Protein AF-R1E818-F1 (afdb_monomer)

Nearest PDB structures (foldseek):
  2hpj-assembly1_A  TM=9.037E-01  e=9.362E-04  Mus musculus
  2ccq-assembly1_A  TM=8.835E-01  e=1.378E-03  Homo sapiens
  8fcr-assembly1_G  TM=7.959E-01  e=6.360E-04  Homo sapiens
  2cm0-assembly1_A  TM=8.778E-01  e=2.307E-03  Homo sapiens
  8fcq-assembly1_G  TM=8.201E-01  e=3.184E-03  Homo sapiens

Structure (mmCIF, N/CA/C/O backbone):
data_AF-R1E818-F1
#
_entry.id   AF-R1E818-F1
#
loop_
_atom_site.group_PDB
_atom_site.id
_atom_site.type_symbol
_atom_site.label_atom_id
_atom_site.label_alt_id
_atom_site.label_comp_id
_atom_site.label_asym_id
_atom_site.label_entity_id
_atom_site.label_seq_id
_atom_site.pdbx_PDB_ins_code
_atom_site.Cartn_x
_atom_site.Cartn_y
_atom_site.Cartn_z
_atom_site.occupancy
_atom_site.B_iso_or_equiv
_atom_site.auth_seq_id
_atom_site.auth_comp_id
_atom_site.auth_asym_id
_atom_site.auth_atom_id
_atom_site.pdbx_PDB_model_num
ATOM 1 N N . MET A 1 1 ? 9.040 -13.670 8.783 1.00 58.16 1 MET A N 1
ATOM 2 C CA . MET A 1 1 ? 8.389 -12.344 8.673 1.00 58.16 1 MET A CA 1
ATOM 3 C C . MET A 1 1 ? 9.284 -11.312 7.983 1.00 58.16 1 MET A C 1
ATOM 5 O O . MET A 1 1 ? 8.851 -10.698 7.020 1.00 58.16 1 MET A O 1
ATOM 9 N N . THR A 1 2 ? 10.551 -11.171 8.385 1.00 74.44 2 THR A N 1
ATOM 10 C CA . THR A 1 2 ? 11.475 -10.140 7.864 1.00 74.44 2 THR A CA 1
ATOM 11 C C . THR A 1 2 ? 11.873 -10.304 6.391 1.00 74.44 2 THR A C 1
ATOM 13 O O . THR A 1 2 ? 12.011 -9.308 5.687 1.00 74.44 2 THR A O 1
ATOM 16 N N . GLU A 1 3 ? 12.023 -11.538 5.901 1.00 85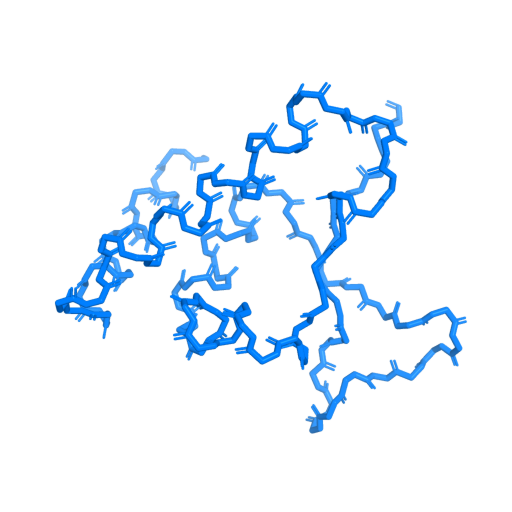.94 3 GLU A N 1
ATOM 17 C CA . GLU A 1 3 ? 12.486 -11.789 4.524 1.00 85.94 3 GLU A CA 1
ATOM 18 C C . GLU A 1 3 ? 11.414 -11.505 3.463 1.00 85.94 3 GLU A C 1
ATOM 20 O O . GLU A 1 3 ? 11.719 -10.900 2.438 1.00 85.94 3 GLU A O 1
ATOM 25 N N . ALA A 1 4 ? 10.146 -11.841 3.733 1.00 87.38 4 ALA A N 1
ATOM 26 C CA . ALA A 1 4 ? 9.032 -11.498 2.844 1.00 87.38 4 ALA A CA 1
ATOM 27 C C . ALA A 1 4 ? 8.874 -9.976 2.718 1.00 87.38 4 ALA A C 1
ATOM 29 O O . ALA A 1 4 ? 8.798 -9.450 1.611 1.00 87.38 4 ALA A O 1
ATOM 30 N N . LEU A 1 5 ? 8.931 -9.257 3.845 1.00 90.69 5 LEU A N 1
ATOM 31 C CA . LEU A 1 5 ? 8.876 -7.796 3.865 1.00 90.69 5 LEU A CA 1
ATOM 32 C C . LEU A 1 5 ? 10.003 -7.173 3.023 1.00 90.69 5 LEU A C 1
ATOM 34 O O . LEU A 1 5 ? 9.746 -6.344 2.153 1.00 90.69 5 LEU A O 1
ATOM 38 N N . ARG A 1 6 ? 11.252 -7.608 3.236 1.00 93.62 6 ARG A N 1
ATOM 39 C CA . ARG A 1 6 ? 12.414 -7.134 2.463 1.00 93.62 6 ARG A CA 1
ATOM 40 C C . ARG A 1 6 ? 12.276 -7.433 0.973 1.00 93.62 6 ARG A C 1
ATOM 42 O O . ARG A 1 6 ? 12.609 -6.578 0.155 1.00 93.62 6 ARG A O 1
ATOM 49 N N . SER A 1 7 ? 11.788 -8.624 0.629 1.00 95.69 7 SER A N 1
ATOM 50 C CA . SER A 1 7 ? 11.537 -9.024 -0.756 1.00 95.69 7 SER A CA 1
ATOM 51 C C . SER A 1 7 ? 10.512 -8.106 -1.425 1.00 95.69 7 SER A C 1
ATOM 53 O O . SER A 1 7 ? 10.792 -7.551 -2.485 1.00 95.69 7 SER A O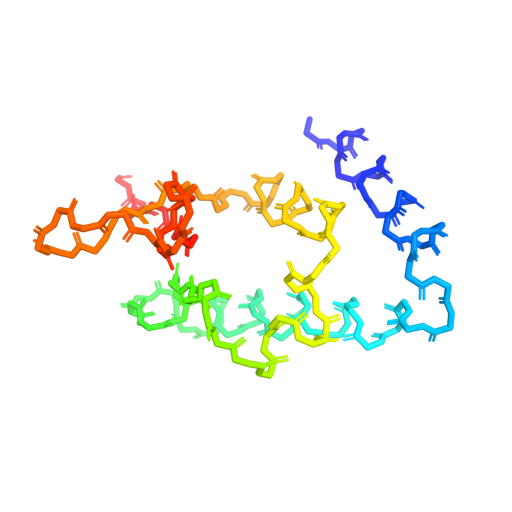 1
ATOM 55 N N . HIS A 1 8 ? 9.376 -7.840 -0.773 1.00 96.12 8 HIS A N 1
ATOM 56 C CA . HIS A 1 8 ? 8.337 -6.967 -1.325 1.00 96.12 8 HIS A CA 1
ATOM 57 C C . HIS A 1 8 ? 8.775 -5.507 -1.447 1.00 96.12 8 HIS A C 1
ATOM 59 O O . HIS A 1 8 ? 8.435 -4.862 -2.433 1.00 96.12 8 HIS A O 1
ATOM 65 N N . VAL A 1 9 ? 9.590 -4.991 -0.520 1.00 96.56 9 VAL A N 1
ATOM 66 C CA . VAL A 1 9 ? 10.175 -3.644 -0.656 1.00 96.56 9 VAL A CA 1
ATOM 67 C C . VAL A 1 9 ? 11.109 -3.566 -1.869 1.00 96.56 9 VAL A C 1
ATOM 69 O O . VAL A 1 9 ? 11.052 -2.599 -2.628 1.00 96.56 9 VAL A O 1
ATOM 72 N N . ARG A 1 10 ? 11.947 -4.588 -2.096 1.00 97.38 10 ARG A N 1
ATOM 73 C CA . ARG A 1 10 ? 12.822 -4.652 -3.282 1.00 97.38 10 ARG A CA 1
ATOM 74 C C . ARG A 1 10 ? 12.019 -4.770 -4.576 1.00 97.38 10 ARG A C 1
ATOM 76 O O . ARG A 1 10 ? 12.332 -4.069 -5.534 1.00 97.38 10 ARG A O 1
ATOM 83 N N . ALA A 1 11 ? 10.987 -5.614 -4.590 1.00 97.62 11 ALA A N 1
ATOM 84 C CA . ALA A 1 11 ? 10.082 -5.754 -5.726 1.00 97.62 11 ALA A CA 1
ATOM 85 C C . ALA A 1 11 ? 9.378 -4.425 -6.032 1.00 97.62 11 ALA A C 1
ATOM 87 O O . ALA A 1 11 ? 9.406 -3.977 -7.172 1.00 97.62 11 ALA A O 1
ATOM 88 N N . LEU A 1 12 ? 8.872 -3.733 -5.005 1.00 97.88 12 LEU A N 1
ATOM 89 C CA . LEU A 1 12 ? 8.259 -2.415 -5.152 1.00 97.88 12 LEU A CA 1
ATOM 90 C C . LEU A 1 12 ? 9.230 -1.390 -5.721 1.00 97.88 12 LEU A C 1
ATOM 92 O O . LEU A 1 12 ? 8.847 -0.629 -6.604 1.00 97.88 12 LEU A O 1
ATOM 96 N N . ARG A 1 13 ? 10.492 -1.385 -5.280 1.00 98.00 13 ARG A N 1
ATOM 97 C CA . ARG A 1 13 ? 11.517 -0.505 -5.855 1.00 98.00 13 ARG A CA 1
ATOM 98 C C . ARG A 1 13 ? 11.743 -0.772 -7.339 1.00 98.00 13 ARG A C 1
ATOM 100 O O . ARG A 1 13 ? 11.836 0.184 -8.105 1.00 98.00 13 ARG A O 1
ATOM 107 N N . ALA A 1 14 ? 11.841 -2.042 -7.720 1.00 97.81 14 ALA A N 1
ATOM 108 C CA . ALA A 1 14 ? 12.054 -2.443 -9.105 1.00 97.81 14 ALA A CA 1
ATOM 109 C C . ALA A 1 14 ? 10.844 -2.111 -9.996 1.00 97.81 14 ALA A C 1
ATOM 111 O O . ALA A 1 14 ? 11.026 -1.647 -11.115 1.00 97.81 14 ALA A O 1
ATOM 112 N N . GLU A 1 15 ? 9.626 -2.305 -9.488 1.00 97.75 15 GLU A N 1
ATOM 113 C CA . GLU A 1 15 ? 8.386 -2.115 -10.242 1.00 97.75 15 GLU A CA 1
ATOM 114 C C . GLU A 1 15 ? 7.997 -0.636 -10.396 1.00 97.75 15 GLU A C 1
ATOM 116 O O . GLU A 1 15 ? 7.607 -0.188 -11.471 1.00 97.75 15 GLU A O 1
ATOM 121 N N . SER A 1 16 ? 8.122 0.146 -9.321 1.00 96.62 16 SER A N 1
ATOM 122 C CA . SER A 1 16 ? 7.664 1.542 -9.297 1.00 96.62 16 SER A CA 1
ATOM 123 C C . SER A 1 16 ? 8.689 2.548 -9.827 1.00 96.62 16 SER A C 1
ATOM 125 O O . SER A 1 16 ? 8.314 3.680 -10.145 1.00 96.62 16 SER A O 1
ATOM 127 N N . GLY A 1 17 ? 9.967 2.166 -9.939 1.00 97.12 17 GLY A N 1
ATOM 128 C CA . GLY A 1 17 ? 11.026 3.035 -10.453 1.00 97.12 17 GLY A CA 1
ATOM 129 C C . GLY A 1 17 ? 11.051 4.383 -9.728 1.00 97.12 17 GLY A C 1
ATOM 130 O O . GLY A 1 17 ? 11.106 4.436 -8.501 1.00 97.12 17 GLY A O 1
ATOM 131 N N . GLU A 1 18 ? 10.964 5.487 -10.466 1.00 97.06 18 GLU A N 1
ATOM 132 C CA . GLU A 1 18 ? 10.952 6.853 -9.911 1.00 97.06 18 GLU A CA 1
ATOM 133 C C . GLU A 1 18 ? 9.779 7.128 -8.954 1.00 97.06 18 GLU A C 1
ATOM 135 O O . GLU A 1 18 ? 9.874 8.003 -8.098 1.00 97.06 18 GLU A O 1
ATOM 140 N N . LYS A 1 19 ? 8.687 6.355 -9.034 1.00 96.81 19 LYS A N 1
ATOM 141 C CA . LYS A 1 19 ? 7.523 6.493 -8.142 1.00 96.81 19 LYS A CA 1
ATOM 142 C C . LYS A 1 19 ? 7.713 5.808 -6.787 1.00 96.81 19 LYS A C 1
ATOM 144 O O . LYS A 1 19 ? 6.810 5.878 -5.954 1.00 96.81 19 LYS A O 1
ATOM 149 N N . PHE A 1 20 ? 8.852 5.154 -6.553 1.00 98.00 20 PHE A N 1
ATOM 150 C CA . PHE A 1 20 ? 9.099 4.393 -5.329 1.00 98.00 20 PHE A CA 1
ATOM 151 C C . PHE A 1 20 ? 8.923 5.213 -4.058 1.00 98.00 20 PHE A C 1
ATOM 153 O O . PHE A 1 20 ? 8.266 4.744 -3.133 1.00 98.00 20 PHE A O 1
ATOM 160 N N . ASP A 1 21 ? 9.456 6.433 -4.018 1.00 97.81 21 ASP A N 1
ATOM 161 C CA . ASP A 1 21 ? 9.374 7.259 -2.813 1.00 97.81 21 ASP A CA 1
ATOM 162 C C . ASP A 1 21 ? 7.918 7.625 -2.495 1.00 97.81 21 ASP A C 1
ATOM 164 O O . ASP A 1 21 ? 7.494 7.521 -1.349 1.00 97.81 21 ASP A O 1
ATOM 168 N N . ALA A 1 22 ? 7.111 7.940 -3.514 1.00 97.38 22 ALA A N 1
ATOM 169 C CA . ALA A 1 22 ? 5.683 8.216 -3.343 1.00 97.38 22 ALA A CA 1
ATOM 170 C C . ALA A 1 22 ? 4.882 6.969 -2.917 1.00 97.38 22 ALA A C 1
ATOM 172 O O . ALA A 1 22 ? 3.951 7.068 -2.109 1.00 97.38 22 ALA A O 1
ATOM 173 N N . ALA A 1 23 ? 5.237 5.794 -3.444 1.00 97.94 23 ALA A N 1
ATOM 174 C CA . ALA A 1 23 ? 4.620 4.527 -3.064 1.00 97.94 23 ALA A CA 1
ATOM 175 C C . ALA A 1 23 ? 4.949 4.159 -1.609 1.00 97.94 23 ALA A C 1
ATOM 177 O O . ALA A 1 23 ? 4.057 3.790 -0.838 1.00 97.94 23 ALA A O 1
ATOM 178 N N . LEU A 1 24 ? 6.217 4.308 -1.215 1.00 97.19 24 LEU A N 1
ATOM 179 C CA . LEU A 1 24 ? 6.683 4.031 0.139 1.00 97.19 24 LEU A CA 1
ATOM 180 C C . LEU A 1 24 ? 6.118 5.034 1.152 1.00 97.19 24 LEU A C 1
ATOM 182 O O . LEU A 1 24 ? 5.701 4.619 2.231 1.00 97.19 24 LEU A O 1
ATOM 186 N N . ASP A 1 25 ? 6.042 6.320 0.799 1.00 97.81 25 ASP A N 1
ATOM 187 C CA . ASP A 1 25 ? 5.412 7.355 1.626 1.00 97.81 25 ASP A CA 1
ATOM 188 C C . ASP A 1 25 ? 3.928 7.051 1.861 1.00 97.81 25 ASP A C 1
ATOM 190 O O . ASP A 1 25 ? 3.473 7.034 3.001 1.00 97.81 25 ASP A O 1
ATOM 194 N N . THR A 1 26 ? 3.200 6.656 0.812 1.00 97.88 26 THR A N 1
ATOM 195 C CA . THR A 1 26 ? 1.799 6.223 0.944 1.00 97.88 26 THR A CA 1
ATOM 196 C C . THR A 1 26 ? 1.664 5.037 1.901 1.00 97.88 26 THR A C 1
ATOM 198 O O . THR A 1 26 ? 0.806 5.053 2.784 1.00 97.88 26 THR A O 1
ATOM 201 N N . CYS A 1 27 ? 2.524 4.019 1.775 1.00 97.12 27 CYS A N 1
ATOM 202 C CA . CYS A 1 27 ? 2.536 2.881 2.698 1.00 97.12 27 CYS A CA 1
ATOM 203 C C . CYS A 1 27 ? 2.820 3.326 4.141 1.00 97.12 27 CYS A C 1
ATOM 205 O O . CYS A 1 27 ? 2.154 2.876 5.072 1.00 97.12 27 CYS A O 1
ATOM 207 N N . LYS A 1 28 ? 3.790 4.225 4.331 1.00 97.06 28 LYS A N 1
ATOM 208 C CA . LYS A 1 28 ? 4.155 4.773 5.637 1.00 97.06 28 LYS A CA 1
ATOM 209 C C . LYS A 1 28 ? 2.993 5.546 6.262 1.00 97.06 28 LYS A C 1
ATOM 211 O O . LYS A 1 28 ? 2.682 5.281 7.416 1.00 97.06 28 LYS A O 1
ATOM 216 N N . THR A 1 29 ? 2.328 6.435 5.525 1.00 97.38 29 THR A N 1
ATOM 217 C CA . THR A 1 29 ? 1.171 7.198 6.023 1.00 9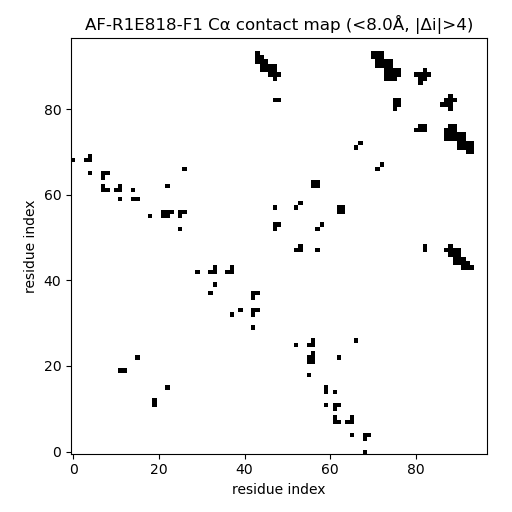7.38 29 THR A CA 1
ATOM 218 C C . THR A 1 29 ? 0.039 6.280 6.470 1.00 97.38 29 THR A C 1
ATOM 220 O O . THR A 1 29 ? -0.534 6.491 7.534 1.00 97.38 29 THR A O 1
ATOM 223 N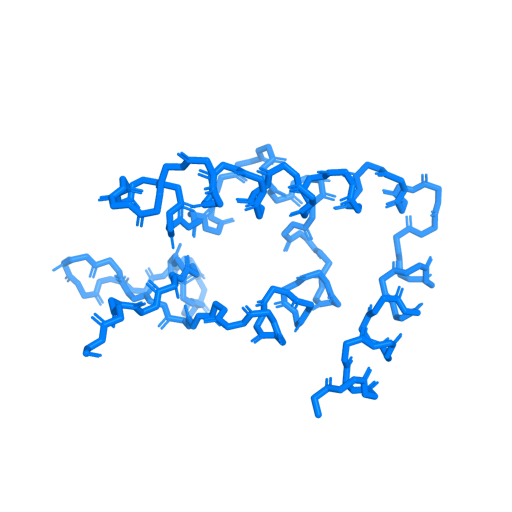 N . LEU A 1 30 ? -0.267 5.234 5.695 1.00 95.94 30 LEU A N 1
ATOM 224 C CA . LEU A 1 30 ? -1.295 4.259 6.069 1.00 95.94 30 LEU A CA 1
ATOM 225 C C . LEU A 1 30 ? -0.968 3.582 7.407 1.00 95.94 30 LEU A C 1
ATOM 227 O O . LEU A 1 30 ? -1.823 3.518 8.285 1.00 95.94 30 LEU A O 1
ATOM 231 N N . LEU A 1 31 ? 0.280 3.137 7.588 1.00 95.56 31 LEU A N 1
ATOM 232 C CA . LEU A 1 31 ? 0.730 2.533 8.845 1.00 95.56 31 LEU A CA 1
ATOM 233 C C . LEU A 1 31 ? 0.750 3.535 10.004 1.00 95.56 31 LEU A C 1
ATOM 235 O O . LEU A 1 31 ? 0.363 3.184 11.113 1.00 95.56 31 LEU A O 1
ATOM 239 N N . GLN A 1 32 ? 1.183 4.774 9.763 1.00 97.00 32 GLN A N 1
ATOM 240 C CA . GLN A 1 32 ? 1.204 5.825 10.782 1.00 97.00 32 GLN A CA 1
ATOM 241 C C . GLN A 1 32 ? -0.202 6.123 11.300 1.00 97.00 32 GLN A C 1
ATOM 243 O O . GLN A 1 32 ? -0.399 6.100 12.508 1.00 97.00 32 GLN A O 1
ATOM 248 N N . ASN A 1 33 ? -1.187 6.276 10.411 1.00 96.12 33 ASN A N 1
ATOM 249 C CA . ASN A 1 33 ? -2.574 6.512 10.811 1.00 96.12 33 ASN A CA 1
ATOM 250 C C . ASN A 1 33 ? -3.127 5.375 11.691 1.00 96.12 33 ASN A C 1
ATOM 252 O O . ASN A 1 33 ? -3.837 5.630 12.660 1.00 96.12 33 ASN A O 1
ATOM 256 N N . VAL A 1 34 ? -2.782 4.119 11.378 1.00 95.12 34 VAL A N 1
ATOM 257 C CA . VAL A 1 34 ? -3.153 2.956 12.202 1.00 95.12 34 VAL A CA 1
ATOM 258 C C . VAL A 1 34 ? -2.467 2.997 13.566 1.00 95.12 34 VAL A C 1
ATOM 260 O O . VAL A 1 34 ? -3.105 2.715 14.572 1.00 95.12 34 VAL A O 1
ATOM 263 N N . LEU A 1 35 ? -1.176 3.326 13.623 1.00 94.31 35 LEU A N 1
ATOM 264 C CA . LEU A 1 35 ? -0.429 3.382 14.883 1.00 94.31 35 LEU A CA 1
ATOM 265 C C . LEU A 1 35 ? -0.887 4.537 15.784 1.00 94.31 35 LEU A C 1
ATOM 267 O O . LEU A 1 35 ? -0.908 4.385 17.002 1.00 94.31 35 LEU A O 1
ATOM 271 N N . GLU A 1 36 ? -1.249 5.676 15.196 1.00 96.19 36 GLU A N 1
ATOM 272 C CA . GLU A 1 36 ? -1.742 6.851 15.920 1.00 96.19 36 GLU A CA 1
ATOM 273 C C . GLU A 1 36 ? -3.182 6.666 16.409 1.00 96.19 36 GLU A C 1
ATOM 275 O O . GLU A 1 36 ? -3.530 7.136 17.492 1.00 96.19 36 GLU A O 1
ATOM 280 N N . GLN A 1 37 ? -4.027 5.984 15.628 1.00 94.12 37 GLN A N 1
ATOM 281 C CA . GLN A 1 37 ? -5.446 5.788 15.933 1.00 94.12 37 GLN A C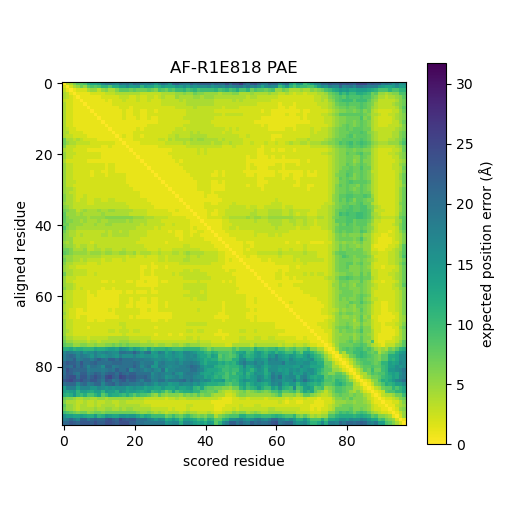A 1
ATOM 282 C C . GLN A 1 37 ? -5.866 4.321 15.683 1.00 94.12 37 GLN A C 1
ATOM 284 O O . GLN A 1 37 ? -6.635 4.043 14.758 1.00 94.12 37 GLN A O 1
ATOM 289 N N . PRO A 1 38 ? -5.395 3.364 16.509 1.00 92.12 38 PRO A N 1
ATOM 290 C CA . PRO A 1 38 ? -5.557 1.923 16.264 1.00 92.12 38 PRO A CA 1
ATOM 291 C C . PRO A 1 38 ? -7.002 1.416 16.344 1.00 92.12 38 PRO A C 1
ATOM 293 O O . PRO A 1 38 ? -7.328 0.389 15.743 1.00 92.12 38 PRO A O 1
ATOM 296 N N . ASP A 1 39 ? -7.880 2.133 17.045 1.00 90.25 39 ASP A N 1
ATOM 297 C CA . ASP A 1 39 ? -9.297 1.774 17.198 1.00 90.25 39 ASP A CA 1
ATOM 298 C C . ASP A 1 39 ? -10.194 2.399 16.117 1.00 90.25 39 ASP A C 1
ATOM 300 O O . ASP A 1 39 ? -11.377 2.082 16.008 1.00 90.25 39 ASP A O 1
ATOM 304 N N . GLU A 1 40 ? -9.642 3.284 15.285 1.00 91.62 40 GLU A N 1
ATOM 305 C CA . GLU A 1 40 ? -10.391 3.987 14.251 1.00 91.62 40 GLU A CA 1
ATOM 306 C C . GLU A 1 40 ? -10.447 3.145 12.962 1.00 91.62 40 GLU A C 1
ATOM 308 O O . GLU A 1 40 ? -9.494 3.039 12.181 1.00 91.62 40 GLU A O 1
ATOM 313 N N . ALA A 1 41 ? -11.609 2.523 12.744 1.00 87.56 41 ALA A N 1
ATOM 314 C CA . ALA A 1 41 ? -11.853 1.533 11.695 1.00 87.56 41 ALA A CA 1
ATOM 315 C C . ALA A 1 41 ? -11.507 2.029 10.280 1.00 87.56 41 ALA A C 1
ATOM 317 O O . ALA A 1 41 ? -11.056 1.240 9.441 1.00 87.56 41 ALA A O 1
ATOM 318 N N . LYS A 1 42 ? -11.668 3.332 10.005 1.00 88.06 42 LYS A N 1
ATOM 319 C CA . LYS A 1 42 ? -11.365 3.900 8.681 1.00 88.06 42 LYS A CA 1
ATOM 320 C C . LYS A 1 42 ? -9.871 3.867 8.337 1.00 88.06 42 LYS A C 1
ATOM 322 O O . LYS A 1 42 ? -9.543 3.847 7.158 1.00 88.06 42 LYS A O 1
ATOM 327 N N . PHE A 1 43 ? -8.967 3.856 9.324 1.00 93.50 43 PHE A N 1
ATOM 328 C CA . PHE A 1 43 ? -7.519 3.766 9.070 1.00 93.50 43 PHE A CA 1
ATOM 329 C C . PHE A 1 43 ? -7.037 2.333 8.917 1.00 93.50 43 PHE A C 1
ATOM 331 O O . PHE A 1 43 ? -6.043 2.078 8.244 1.00 93.50 43 PHE A O 1
ATOM 338 N N . ARG A 1 44 ? -7.783 1.387 9.483 1.00 93.25 44 ARG A N 1
ATOM 339 C CA . ARG A 1 44 ? -7.535 -0.049 9.347 1.00 93.25 44 ARG A CA 1
ATOM 340 C C . ARG A 1 44 ? -8.038 -0.618 8.028 1.00 93.25 44 ARG A C 1
ATOM 342 O O . ARG A 1 44 ? -7.786 -1.786 7.772 1.00 93.25 44 ARG A O 1
ATOM 349 N N . THR A 1 45 ? -8.747 0.169 7.218 1.00 92.56 45 THR A N 1
ATOM 350 C CA . THR A 1 45 ? -9.397 -0.286 5.985 1.00 92.56 45 THR A CA 1
ATOM 351 C C . THR A 1 45 ? -8.962 0.570 4.802 1.00 92.56 45 THR A C 1
ATOM 353 O O . THR A 1 45 ? -9.089 1.791 4.815 1.00 92.56 45 THR A O 1
ATOM 356 N N . ILE A 1 46 ? -8.498 -0.070 3.734 1.00 94.06 46 ILE A N 1
ATOM 357 C CA . ILE A 1 46 ? -8.080 0.572 2.490 1.00 94.06 46 ILE A CA 1
ATOM 358 C C . ILE A 1 46 ? -9.037 0.141 1.389 1.00 94.06 46 ILE A C 1
ATOM 360 O O . ILE A 1 46 ? -9.139 -1.041 1.074 1.00 94.06 46 ILE A O 1
ATOM 364 N N . ARG A 1 47 ? -9.716 1.101 0.758 1.00 91.06 47 ARG A N 1
ATOM 365 C CA . ARG A 1 47 ? -10.535 0.839 -0.432 1.00 91.06 47 ARG A CA 1
ATOM 366 C C . ARG A 1 47 ? -9.637 0.738 -1.662 1.00 91.06 47 ARG A C 1
ATOM 368 O O . ARG A 1 47 ? -9.044 1.740 -2.059 1.00 91.06 47 ARG A O 1
ATOM 375 N N . LEU A 1 48 ? -9.592 -0.428 -2.304 1.00 90.19 48 LEU A N 1
ATOM 376 C CA . LEU A 1 48 ? -8.720 -0.665 -3.464 1.00 90.19 48 LEU A CA 1
ATOM 377 C C . LEU A 1 48 ? -9.107 0.194 -4.679 1.00 90.19 48 LEU A C 1
ATOM 379 O O . LEU A 1 48 ? -8.239 0.657 -5.411 1.00 90.19 48 LEU A O 1
ATOM 383 N N . GLY A 1 49 ? -10.397 0.513 -4.827 1.00 87.00 49 GLY A N 1
ATOM 384 C CA . GLY A 1 49 ? -10.897 1.443 -5.848 1.00 87.00 49 GLY A CA 1
ATOM 385 C C . GLY A 1 49 ? -10.668 2.935 -5.557 1.00 87.00 49 GLY A C 1
ATOM 386 O O . GLY A 1 49 ? -11.174 3.776 -6.297 1.00 87.00 49 GLY A O 1
ATOM 387 N N . ASN A 1 50 ? -9.974 3.311 -4.475 1.00 90.75 50 ASN A N 1
ATOM 388 C CA . ASN A 1 50 ? -9.631 4.713 -4.226 1.00 90.75 50 ASN A CA 1
ATOM 389 C C . ASN A 1 50 ? -8.566 5.171 -5.237 1.00 90.75 50 ASN A C 1
ATOM 391 O O . ASN A 1 50 ? -7.441 4.678 -5.219 1.00 90.75 50 ASN A O 1
ATOM 395 N N . ALA A 1 51 ? -8.906 6.143 -6.088 1.00 92.69 51 ALA A N 1
ATOM 396 C CA . ALA A 1 51 ? -8.033 6.606 -7.167 1.00 92.69 51 ALA A CA 1
ATOM 397 C C . ALA A 1 51 ? -6.673 7.130 -6.675 1.00 92.69 51 ALA A C 1
ATOM 399 O O . ALA A 1 51 ? -5.650 6.828 -7.285 1.00 92.69 51 ALA A O 1
ATOM 400 N N . ALA A 1 52 ? -6.639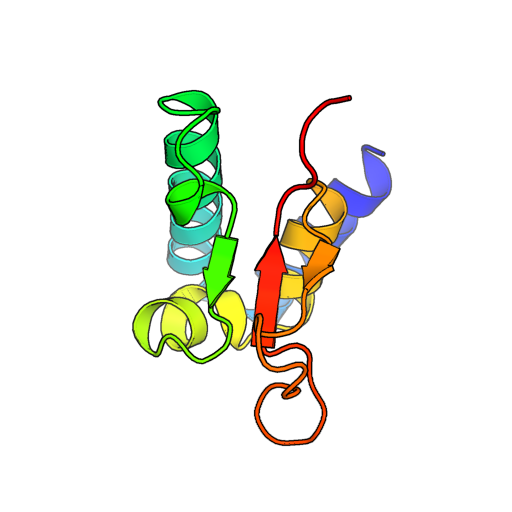 7.869 -5.561 1.00 92.75 52 ALA A N 1
ATOM 401 C CA . ALA A 1 52 ? -5.396 8.404 -5.008 1.00 92.75 52 ALA A CA 1
ATOM 402 C C . ALA A 1 52 ? -4.497 7.286 -4.460 1.00 92.75 52 ALA A C 1
ATOM 404 O O . ALA A 1 52 ? -3.290 7.287 -4.704 1.00 92.75 52 ALA A O 1
ATOM 405 N N . PHE A 1 53 ? -5.087 6.305 -3.770 1.00 94.94 53 PHE A N 1
ATOM 406 C CA . PHE A 1 53 ? -4.365 5.114 -3.321 1.00 94.94 53 PHE A CA 1
ATOM 407 C C . PHE A 1 53 ? -3.850 4.299 -4.511 1.00 94.94 53 PHE A C 1
ATOM 409 O O . PHE A 1 53 ? -2.665 3.971 -4.560 1.00 94.94 53 PHE A O 1
ATOM 416 N N . HIS A 1 54 ? -4.711 4.008 -5.488 1.00 94.31 54 HIS A N 1
ATOM 417 C CA . HIS A 1 54 ? -4.364 3.219 -6.665 1.00 94.31 54 HIS A CA 1
ATOM 418 C C . HIS A 1 54 ? -3.211 3.857 -7.449 1.00 94.31 54 HIS A C 1
ATOM 420 O O . HIS A 1 54 ? -2.206 3.204 -7.712 1.00 94.31 54 HIS A O 1
ATOM 426 N N . GLN A 1 55 ? -3.296 5.158 -7.740 1.00 95.06 55 GLN A N 1
ATOM 427 C CA . GLN A 1 55 ? -2.251 5.884 -8.469 1.00 95.06 55 GLN A CA 1
ATOM 428 C C . GLN A 1 55 ? -0.892 5.890 -7.761 1.00 95.06 55 GLN A C 1
ATOM 430 O O . GLN A 1 55 ? 0.137 5.957 -8.437 1.00 95.06 55 GLN A O 1
ATOM 435 N N . ARG A 1 56 ? -0.872 5.861 -6.423 1.00 96.56 56 ARG A N 1
ATOM 436 C CA . ARG A 1 56 ? 0.363 5.971 -5.635 1.00 96.56 56 ARG A CA 1
ATOM 437 C C . ARG A 1 56 ? 0.960 4.627 -5.236 1.00 96.56 56 ARG A C 1
ATOM 439 O O . ARG A 1 56 ? 2.177 4.499 -5.237 1.00 96.56 56 ARG A O 1
ATOM 446 N N . LEU A 1 57 ? 0.130 3.644 -4.901 1.00 97.06 57 LEU A N 1
ATOM 447 C CA . LEU A 1 57 ? 0.572 2.358 -4.357 1.00 97.06 57 LEU A CA 1
ATOM 448 C C . LEU A 1 57 ? -0.237 1.174 -4.900 1.00 97.06 57 LEU A C 1
ATOM 450 O O . LEU A 1 57 ? 0.348 0.153 -5.249 1.00 97.06 57 LEU A O 1
ATOM 454 N N . GLY A 1 58 ? -1.563 1.307 -4.992 1.00 94.81 58 GLY A N 1
ATOM 455 C CA . GLY A 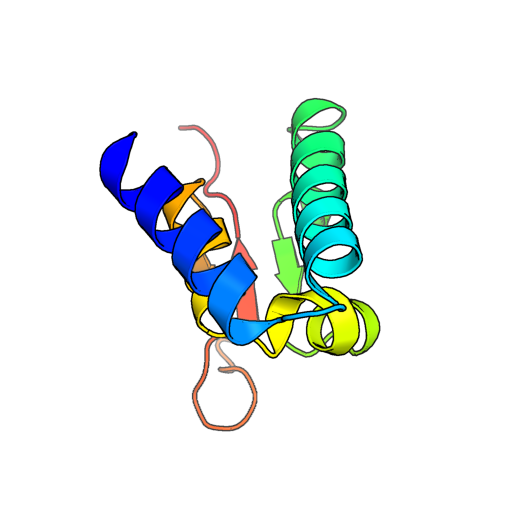1 58 ? -2.464 0.190 -5.296 1.00 94.81 58 GLY A CA 1
ATOM 456 C C . GLY A 1 58 ? -2.349 -0.392 -6.707 1.00 94.81 58 GLY A C 1
ATOM 457 O O . GLY A 1 58 ? -2.734 -1.538 -6.903 1.00 94.81 58 GLY A O 1
ATOM 458 N N . GLN A 1 59 ? -1.797 0.354 -7.669 1.00 94.69 59 GLN A N 1
ATOM 459 C CA . GLN A 1 59 ? -1.537 -0.149 -9.026 1.00 94.69 59 GLN A CA 1
ATOM 460 C C . GLN A 1 59 ? -0.379 -1.156 -9.088 1.00 94.69 59 GLN A C 1
ATOM 462 O O . GLN A 1 59 ? -0.244 -1.847 -10.092 1.00 94.69 59 GLN A O 1
ATOM 467 N N . PHE A 1 60 ? 0.473 -1.208 -8.056 1.00 96.25 60 PHE A N 1
ATOM 468 C CA . PHE A 1 60 ? 1.643 -2.082 -8.027 1.00 96.25 60 PHE A CA 1
ATOM 469 C C . PHE A 1 60 ? 1.304 -3.379 -7.282 1.00 96.25 60 PHE A C 1
ATOM 471 O O . PHE A 1 60 ? 1.056 -3.318 -6.068 1.00 96.25 60 PHE A O 1
ATOM 478 N N . PRO A 1 61 ? 1.332 -4.569 -7.916 1.00 95.81 61 PRO A N 1
ATOM 479 C CA . PRO A 1 61 ? 1.116 -5.828 -7.213 1.00 95.81 61 PRO A CA 1
ATOM 480 C C . PRO A 1 61 ? 2.093 -6.030 -6.051 1.00 95.81 61 PRO A C 1
ATOM 482 O O . PRO A 1 61 ? 1.692 -6.528 -4.996 1.00 95.81 61 PRO A O 1
ATOM 485 N N . SER A 1 62 ? 3.344 -5.567 -6.172 1.00 97.00 62 SER A N 1
ATOM 486 C CA . SER A 1 62 ? 4.296 -5.571 -5.055 1.00 97.00 62 SER A CA 1
ATOM 487 C C . SER A 1 62 ? 3.864 -4.677 -3.884 1.00 97.00 62 SER A C 1
ATOM 489 O O . SER A 1 62 ? 4.197 -4.967 -2.738 1.00 97.00 62 SER A O 1
ATOM 491 N N . GLY A 1 63 ? 3.126 -3.594 -4.152 1.00 96.56 63 GLY A N 1
ATOM 492 C CA . GLY A 1 63 ? 2.572 -2.695 -3.137 1.00 96.56 63 GLY A CA 1
ATOM 493 C C . GLY A 1 63 ? 1.442 -3.348 -2.343 1.00 96.56 63 GLY A C 1
ATOM 494 O O . GLY A 1 63 ? 1.418 -3.275 -1.115 1.00 96.56 63 GLY A O 1
ATOM 495 N N . ILE A 1 64 ? 0.562 -4.078 -3.029 1.00 95.88 64 ILE A N 1
ATOM 496 C CA . ILE A 1 64 ? -0.473 -4.901 -2.390 1.00 95.88 64 ILE A CA 1
ATOM 497 C C . ILE A 1 64 ? 0.161 -6.030 -1.561 1.00 95.88 64 ILE A C 1
ATOM 499 O O . ILE A 1 64 ? -0.212 -6.242 -0.407 1.00 95.88 64 ILE A O 1
ATOM 503 N N . ALA A 1 65 ? 1.166 -6.724 -2.102 1.00 95.19 65 ALA A N 1
ATOM 504 C CA . ALA A 1 65 ? 1.885 -7.784 -1.389 1.00 95.19 65 ALA A CA 1
ATOM 505 C C . ALA A 1 65 ? 2.649 -7.269 -0.151 1.00 95.19 65 ALA A C 1
ATOM 507 O O . ALA A 1 65 ? 2.716 -7.953 0.878 1.00 95.19 65 ALA A O 1
ATOM 508 N N . LEU A 1 66 ? 3.182 -6.044 -0.225 1.00 96.00 66 LEU A N 1
ATOM 509 C CA . LEU A 1 66 ? 3.793 -5.352 0.907 1.00 96.00 66 LEU A CA 1
ATOM 510 C C . LEU A 1 66 ? 2.773 -5.121 2.030 1.00 96.00 66 LEU A C 1
ATOM 512 O O . LEU A 1 66 ? 3.043 -5.511 3.163 1.00 96.00 66 LEU A O 1
ATOM 516 N N . LEU A 1 67 ? 1.595 -4.567 1.717 1.00 95.69 67 LEU A N 1
ATOM 517 C CA . LEU A 1 67 ? 0.520 -4.364 2.700 1.00 95.69 67 LEU A CA 1
ATOM 518 C C . LEU A 1 67 ? 0.090 -5.688 3.345 1.00 95.69 67 LEU A C 1
ATOM 520 O O . LEU A 1 67 ? -0.019 -5.769 4.567 1.00 95.69 67 LEU A O 1
ATOM 524 N N . ARG A 1 68 ? -0.052 -6.759 2.558 1.00 94.44 68 ARG A N 1
ATOM 525 C CA . ARG A 1 68 ? -0.376 -8.091 3.095 1.00 94.44 68 ARG A CA 1
ATOM 526 C C . ARG A 1 68 ? 0.689 -8.629 4.049 1.00 94.44 68 ARG A C 1
ATOM 528 O O . ARG A 1 68 ? 0.373 -9.197 5.087 1.00 94.44 68 ARG A O 1
ATOM 535 N N . SER A 1 69 ? 1.964 -8.378 3.758 1.00 94.19 69 SER A N 1
ATOM 536 C CA . SER A 1 69 ? 3.070 -8.758 4.655 1.00 94.19 69 SER A CA 1
ATOM 537 C C . SER A 1 69 ? 3.090 -7.979 5.970 1.00 94.19 69 SER A C 1
ATOM 539 O O . SER A 1 69 ? 3.742 -8.408 6.920 1.00 94.19 69 SER A O 1
ATOM 541 N N . LEU A 1 70 ? 2.409 -6.833 6.009 1.00 93.38 70 LEU A N 1
ATOM 542 C CA . LEU A 1 70 ? 2.237 -5.987 7.187 1.00 93.38 70 LEU A CA 1
ATOM 543 C C . LEU A 1 70 ? 0.961 -6.332 7.975 1.00 93.38 70 LEU A C 1
ATOM 545 O O . LEU A 1 70 ? 0.695 -5.690 8.986 1.00 93.38 70 LEU A O 1
ATOM 549 N N . GLY A 1 71 ? 0.200 -7.342 7.540 1.00 93.19 71 GLY A N 1
ATOM 550 C CA . GLY A 1 71 ? -0.983 -7.852 8.236 1.00 93.19 71 GLY A CA 1
ATOM 551 C C . GLY A 1 71 ? -2.323 -7.420 7.643 1.00 93.19 71 GLY A C 1
ATOM 552 O O . GLY A 1 71 ? -3.355 -7.761 8.208 1.00 93.19 71 GLY A O 1
ATOM 553 N N . PHE A 1 72 ? -2.340 -6.679 6.530 1.00 94.50 72 PHE A N 1
ATOM 554 C CA . PHE A 1 72 ? -3.595 -6.400 5.831 1.00 94.50 72 PHE A CA 1
ATOM 555 C C . PHE A 1 72 ? -4.116 -7.659 5.129 1.00 94.50 72 PHE A C 1
ATOM 557 O O . PHE A 1 72 ? -3.373 -8.354 4.440 1.00 94.50 72 PHE A O 1
ATOM 564 N N . GLU A 1 73 ? -5.410 -7.912 5.239 1.00 93.62 73 GLU A N 1
ATOM 565 C CA . GLU A 1 73 ? -6.086 -9.059 4.642 1.00 93.62 73 GLU A CA 1
ATOM 566 C C . GLU A 1 73 ? -7.148 -8.599 3.645 1.00 93.62 73 GLU A C 1
ATOM 568 O O . GLU A 1 73 ? -7.658 -7.480 3.722 1.00 93.62 73 GLU A O 1
ATOM 573 N N . ASP A 1 74 ? -7.471 -9.460 2.684 1.00 91.88 74 ASP A N 1
ATOM 574 C CA . ASP A 1 74 ? -8.521 -9.186 1.708 1.00 91.88 74 ASP A CA 1
ATOM 575 C C . ASP A 1 74 ? -9.883 -9.139 2.415 1.00 91.88 74 ASP A C 1
ATOM 577 O O . ASP A 1 74 ? -10.264 -10.071 3.123 1.00 91.88 74 ASP A O 1
ATOM 581 N N . ALA A 1 75 ? -10.628 -8.055 2.205 1.00 87.56 75 ALA A N 1
ATOM 582 C CA . ALA A 1 75 ? -11.945 -7.853 2.790 1.00 87.56 75 ALA A CA 1
ATOM 583 C C . ALA A 1 75 ? -12.982 -7.508 1.713 1.00 87.56 75 ALA A C 1
ATOM 585 O O . ALA A 1 75 ? -12.750 -6.699 0.805 1.00 87.56 75 ALA A O 1
ATOM 586 N N . ASN A 1 76 ? -14.158 -8.122 1.837 1.00 78.00 76 ASN A N 1
ATOM 587 C CA . ASN A 1 76 ? -15.312 -7.816 0.999 1.00 78.00 76 ASN A CA 1
ATOM 588 C C . ASN A 1 76 ? -16.073 -6.611 1.551 1.00 78.00 76 ASN A C 1
ATOM 590 O O . ASN A 1 76 ? -15.985 -6.281 2.736 1.00 78.00 76 ASN A O 1
ATOM 594 N N . ALA A 1 77 ? -16.839 -5.949 0.685 1.00 66.25 77 ALA A N 1
ATOM 595 C CA . ALA A 1 77 ? -17.805 -4.961 1.138 1.00 66.25 77 ALA A CA 1
ATOM 596 C C . ALA A 1 77 ? -18.834 -5.607 2.084 1.00 66.25 77 ALA A C 1
ATOM 598 O O . ALA A 1 77 ? -19.104 -6.804 1.998 1.00 66.25 77 ALA A O 1
ATOM 599 N N . ALA A 1 78 ? -19.435 -4.808 2.972 1.00 62.50 78 ALA A N 1
ATOM 600 C CA . ALA A 1 78 ? -20.455 -5.282 3.913 1.00 62.50 78 ALA A CA 1
ATOM 601 C C . ALA A 1 78 ? -21.691 -5.897 3.220 1.00 62.50 78 ALA A C 1
ATOM 603 O O . ALA A 1 78 ? -22.413 -6.677 3.831 1.00 62.50 78 ALA A O 1
ATOM 604 N N . ASP A 1 79 ? -21.919 -5.567 1.947 1.00 64.56 79 ASP A N 1
ATOM 605 C CA . ASP A 1 79 ? -22.973 -6.140 1.103 1.00 64.56 79 ASP A CA 1
ATOM 606 C C . ASP A 1 79 ? -22.543 -7.430 0.371 1.00 64.56 79 ASP A C 1
ATOM 608 O O . ASP A 1 79 ? -23.295 -7.964 -0.440 1.00 64.56 79 ASP A O 1
ATOM 612 N N . GLY A 1 80 ? -21.341 -7.945 0.651 1.00 60.00 80 GLY A N 1
ATOM 613 C CA . GLY A 1 80 ? -20.784 -9.139 0.017 1.00 60.00 80 GLY A CA 1
ATOM 614 C C . GLY A 1 80 ? -20.294 -8.918 -1.414 1.00 60.00 80 GLY A C 1
ATOM 615 O O . GLY A 1 80 ? -19.829 -9.871 -2.041 1.00 60.00 80 GLY A O 1
ATOM 616 N N . SER A 1 81 ? -20.359 -7.689 -1.935 1.00 58.00 81 SER A N 1
ATOM 617 C CA . SER A 1 81 ? -19.895 -7.390 -3.285 1.00 58.00 81 SER A CA 1
ATOM 618 C C . SER A 1 81 ? -18.368 -7.477 -3.345 1.00 58.00 81 SER A C 1
ATOM 620 O O . SER A 1 81 ? -17.682 -6.822 -2.543 1.00 58.00 81 SER A O 1
ATOM 622 N N . PRO A 1 82 ? -17.803 -8.241 -4.298 1.00 60.91 82 PRO A N 1
ATOM 623 C CA . PRO A 1 82 ? -16.399 -8.094 -4.633 1.00 60.91 82 PRO A CA 1
ATOM 624 C C . PRO A 1 82 ? -16.154 -6.685 -5.197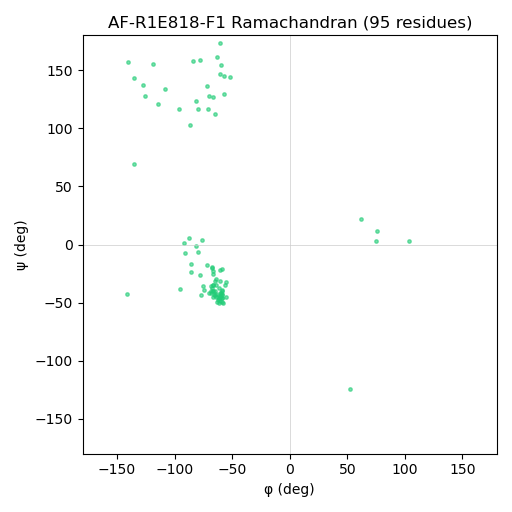 1.00 60.91 82 PRO A C 1
ATOM 626 O O . PRO A 1 82 ? -17.068 -5.981 -5.635 1.00 60.91 82 PRO A O 1
ATOM 629 N N . GLY A 1 83 ? -14.896 -6.262 -5.193 1.00 60.84 83 GLY A N 1
ATOM 630 C CA . GLY A 1 83 ? -14.443 -5.153 -6.023 1.00 60.84 83 GLY A CA 1
ATOM 631 C C . GLY A 1 83 ? -14.643 -5.452 -7.515 1.00 60.84 83 GLY A C 1
ATOM 632 O O . GLY A 1 83 ? -15.025 -6.556 -7.913 1.00 60.84 83 GLY A O 1
ATOM 633 N N . GLY A 1 84 ? -14.384 -4.449 -8.360 1.00 56.44 84 GLY A N 1
ATOM 634 C CA . GLY A 1 84 ? -14.391 -4.637 -9.815 1.00 56.44 84 GLY A CA 1
ATOM 635 C C . GLY A 1 84 ? -13.504 -5.818 -10.235 1.00 56.44 84 GLY A C 1
ATOM 636 O O . GLY A 1 84 ? -12.485 -6.083 -9.599 1.00 56.44 84 GLY A O 1
ATOM 637 N N . ASP A 1 85 ? -13.931 -6.547 -11.269 1.00 61.69 85 ASP A N 1
ATOM 638 C CA . ASP A 1 85 ? -13.229 -7.712 -11.836 1.00 61.69 85 ASP A CA 1
ATOM 639 C C . ASP A 1 85 ? -13.038 -8.913 -10.880 1.00 61.69 85 ASP A C 1
ATOM 641 O O . ASP A 1 85 ? -12.166 -9.753 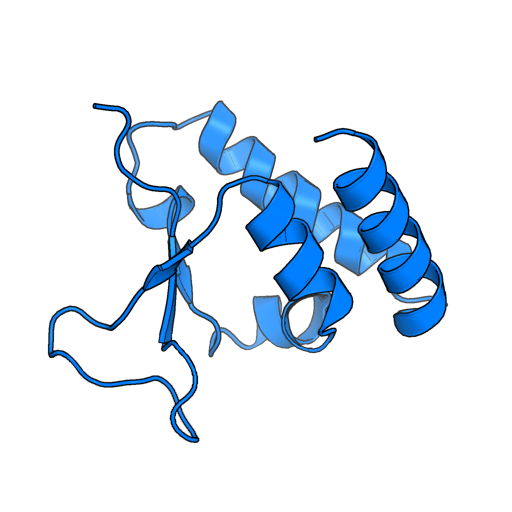-11.094 1.00 61.69 85 ASP A O 1
ATOM 645 N N . GLY A 1 86 ? -13.857 -9.034 -9.825 1.00 58.81 86 GLY A N 1
ATOM 646 C CA . GLY A 1 86 ? -13.782 -10.161 -8.880 1.00 58.81 86 GLY A CA 1
ATOM 647 C C . GLY A 1 86 ? -12.609 -10.072 -7.897 1.00 58.81 86 GLY A C 1
ATOM 648 O O . GLY A 1 86 ? -12.310 -11.037 -7.195 1.00 58.81 86 GLY A O 1
ATOM 649 N N . LEU A 1 87 ? -11.948 -8.915 -7.841 1.00 63.00 87 LEU A N 1
ATOM 650 C CA . LEU A 1 87 ? -10.918 -8.597 -6.857 1.00 63.00 87 LEU A CA 1
ATOM 651 C C . LEU A 1 87 ? -11.560 -8.235 -5.509 1.00 63.00 87 LEU A C 1
ATOM 653 O O . LEU A 1 87 ? -12.727 -7.847 -5.475 1.00 63.00 87 LEU A O 1
ATOM 657 N N . PRO A 1 88 ? -10.838 -8.318 -4.379 1.00 71.19 88 PRO A N 1
ATOM 658 C CA . PRO A 1 88 ? -11.343 -7.773 -3.124 1.00 71.19 88 PRO A CA 1
ATOM 659 C C . PRO A 1 88 ? -11.665 -6.280 -3.276 1.00 71.19 88 PRO A C 1
ATOM 661 O O . PRO A 1 88 ? -10.997 -5.545 -4.005 1.00 71.19 88 PRO A O 1
ATOM 664 N N . ALA A 1 89 ? -12.706 -5.808 -2.591 1.00 83.81 89 ALA A N 1
ATOM 665 C CA . ALA A 1 89 ? -13.039 -4.382 -2.582 1.00 83.81 89 ALA A CA 1
ATOM 666 C C . ALA A 1 89 ? -12.111 -3.591 -1.639 1.00 83.81 89 ALA A C 1
ATOM 668 O O . ALA A 1 89 ? -11.869 -2.393 -1.848 1.00 83.81 89 ALA A O 1
ATOM 669 N N . TYR A 1 90 ? -11.577 -4.271 -0.618 1.00 90.19 90 TYR A N 1
ATOM 670 C CA . TYR A 1 90 ? -10.793 -3.675 0.451 1.00 90.19 90 TYR A CA 1
ATOM 671 C C . TYR A 1 90 ? -9.605 -4.544 0.866 1.00 90.19 90 TYR A C 1
ATOM 673 O O . TYR A 1 90 ? -9.617 -5.764 0.720 1.00 90.19 90 TYR A O 1
ATOM 681 N N . LEU A 1 91 ? -8.610 -3.886 1.453 1.00 93.75 91 LEU A N 1
ATOM 682 C CA . LEU A 1 91 ? -7.647 -4.496 2.362 1.00 93.75 91 LEU A CA 1
ATOM 683 C C . LEU A 1 91 ? -7.948 -4.005 3.779 1.00 93.75 91 LEU A C 1
ATOM 685 O O . LEU A 1 91 ? -8.128 -2.801 3.963 1.00 93.75 91 LEU A O 1
ATOM 689 N N . ALA A 1 92 ? -7.985 -4.889 4.771 1.00 93.38 92 ALA A N 1
ATOM 690 C CA . ALA A 1 92 ? -8.286 -4.521 6.151 1.00 93.38 92 ALA A CA 1
ATOM 691 C C . ALA A 1 92 ? -7.339 -5.184 7.157 1.00 93.38 92 ALA A C 1
ATOM 693 O O . ALA A 1 92 ? -6.950 -6.333 6.986 1.00 93.38 92 ALA A O 1
ATOM 694 N N . LEU A 1 93 ? -6.982 -4.467 8.223 1.00 92.06 93 LEU A N 1
ATOM 695 C CA . LEU A 1 93 ? -6.305 -5.051 9.380 1.00 92.06 93 LEU A CA 1
ATOM 696 C C . LEU A 1 93 ? -7.342 -5.714 10.298 1.00 92.06 93 LEU A C 1
ATOM 698 O O . LEU A 1 93 ? -8.249 -5.010 10.765 1.00 92.06 93 LEU A O 1
ATOM 702 N N . PRO A 1 94 ? -7.205 -7.015 10.614 1.00 86.50 94 PRO A N 1
ATOM 703 C CA . PRO A 1 94 ? -8.144 -7.718 11.483 1.00 86.50 94 PRO A CA 1
ATOM 704 C C . PRO A 1 94 ? -8.174 -7.079 12.872 1.00 86.50 94 PRO A C 1
ATOM 706 O O . PRO A 1 94 ? -7.159 -6.556 13.336 1.00 86.50 94 PRO A O 1
ATOM 709 N N . ALA A 1 95 ? -9.337 -7.093 13.534 1.00 77.31 95 ALA A N 1
ATOM 710 C CA . ALA A 1 95 ? -9.462 -6.668 14.927 1.00 77.31 95 ALA A CA 1
ATOM 711 C C . ALA A 1 95 ? -8.516 -7.504 15.803 1.00 77.31 95 ALA A C 1
ATOM 713 O O . ALA A 1 95 ? -8.514 -8.731 15.705 1.00 77.31 95 ALA A O 1
ATOM 714 N N . SER A 1 96 ? -7.706 -6.850 16.640 1.00 62.88 96 SER A N 1
ATOM 715 C CA . SER A 1 96 ? -6.867 -7.563 17.604 1.00 62.88 96 SER A CA 1
ATOM 716 C C . SER A 1 96 ? -7.808 -8.259 18.585 1.00 62.88 96 SER A C 1
ATOM 718 O O . SER A 1 96 ? -8.564 -7.577 19.276 1.00 62.88 96 SER A O 1
ATOM 720 N N . SER A 1 97 ? -7.834 -9.593 18.551 1.00 48.41 97 SER A N 1
ATOM 721 C CA . SER A 1 97 ? -8.604 -10.428 19.484 1.00 48.41 97 SER A CA 1
ATOM 722 C C . SER A 1 97 ? -7.895 -10.560 20.824 1.00 48.41 97 SER A C 1
ATOM 724 O O . SER A 1 97 ? -6.643 -10.516 20.823 1.00 48.41 97 SER A O 1
#

Foldseek 3Di:
DVVLLVVLLVLLCVQCPVLSVQQVVLVVVLVVVCVVPVPDFVSQKDFLPPPVNCVRQSVRPSSVSNVVVVQWDQAADPVRDADPPNHGRMTGHDDDD

Solvent-accessible surface area (backbone atoms only — not comparable to full-atom values): 5352 Å² total; per-residue (Å²): 114,69,65,63,44,54,49,24,53,52,46,29,43,69,73,43,50,91,46,28,65,57,23,51,49,53,54,48,52,48,51,48,46,26,72,78,37,71,85,43,64,74,48,38,43,45,57,56,84,36,64,71,50,23,76,43,31,60,72,38,70,37,40,51,51,35,46,39,67,74,54,36,38,83,30,62,41,97,85,69,46,57,24,80,96,77,38,60,27,24,38,29,49,74,80,88,126

Secondary structure (DSSP, 8-state):
-HHHHHHHHHHHHHHHGGGHHHHHHHHHHHHHHHHHSTT-TTTSEEETT-HHHIIIIIT-HHHHHHHHHTT-EEE--TT-PPPGGG--SEEEPPP--

Sequence (97 aa):
MTEALRSHVRALRAESGEKFDAALDTCKTLLQNVLEQPDEAKFRTIRLGNAAFHQRLGQFPSGIALLRSLGFEDANAADGSPGGDGLPAYLALPASS

Mean predicted aligned error: 4.98 Å

Radius of gyration: 13.19 Å; Cα contacts (8 Å, |Δi|>4): 112; chains: 1; bounding box: 36×21×31 Å

pLDDT: mean 88.55, std 12.72, range [48.41, 98.0]

Organism: Emiliania huxleyi (NCBI:txid2903)

InterPro domains:
  IPR018997 PUB domain [PF09409] (18-77)
  IPR036339 PUB-like domain superfamily [SSF143503] (9-76)